Protein AF-A0A2D4P374-F1 (afdb_monomer_lite)

InterPro domains:
  IPR000571 Zinc finger, CCCH-type [PF00642] (54-77)
  IPR000571 Zinc finger, CCCH-type [PS50103] (50-78)
  IPR000571 Zinc finger, CCCH-type [SM00356] (52-77)
  IPR036236 Zinc finger C2H2 superfamily [SSF57667] (6-34)
  IPR036855 Zinc finger, CCCH-type superfamily [SSF90229] (49-82)
  IPR039691 Zinc finger CCCH domain-containing protein A/B [PTHR14928] (3-119)

Sequence (121 aa):
ADMMGYHCWLCGKNSNSKKQWQQHIQSEKHKEKVFTSDNDSSCWNYRFPMGEFRLCERFQKTKGCPEGEKCNFAHGQDELTEWLDRREVMKQKLAKARKDMLLCPRDDDFGKYNFLLCDSI

Foldseek 3Di:
DDQPWQADPLVRDTDNDPVVLQVQLPDPVLLCSLLDPVVPVPPQPDAAQQADLAADPCCVVPVDDPCPSNDNHANDPSSSVSNLVSLVVSVVSVVVCVVSVSHDPPPQCSDSCNRSVDPPD

Structure (mmCIF, N/CA/C/O backbone):
data_AF-A0A2D4P374-F1
#
_entry.id   AF-A0A2D4P374-F1
#
loop_
_atom_site.group_PDB
_atom_site.id
_atom_site.type_symbol
_atom_site.label_atom_id
_atom_site.label_alt_id
_atom_site.label_comp_id
_atom_site.label_asym_id
_atom_site.label_entity_id
_atom_site.label_seq_id
_atom_site.pdbx_PDB_ins_code
_atom_site.Cartn_x
_atom_site.Cartn_y
_atom_site.Cartn_z
_atom_site.occupancy
_atom_site.B_iso_or_equiv
_atom_site.auth_seq_id
_atom_site.auth_comp_id
_atom_site.auth_asym_id
_atom_site.auth_atom_id
_atom_site.pdbx_PDB_model_num
ATOM 1 N N . ALA A 1 1 ? 23.652 -13.251 -30.812 1.00 40.06 1 ALA A N 1
ATOM 2 C CA . ALA A 1 1 ? 24.059 -12.096 -29.993 1.00 40.06 1 ALA A CA 1
ATOM 3 C C . ALA A 1 1 ? 22.803 -11.557 -29.331 1.00 40.06 1 ALA A C 1
ATOM 5 O O . ALA A 1 1 ? 22.036 -10.853 -29.972 1.00 40.06 1 ALA A O 1
ATOM 6 N N . ASP A 1 2 ? 22.526 -12.012 -28.115 1.00 44.12 2 ASP A N 1
ATOM 7 C CA . ASP A 1 2 ? 21.328 -11.632 -27.373 1.00 44.12 2 ASP A CA 1
ATOM 8 C C . ASP A 1 2 ? 21.529 -10.213 -26.817 1.00 44.12 2 ASP A C 1
ATOM 10 O O . ASP A 1 2 ? 22.181 -10.008 -25.796 1.00 44.12 2 ASP A O 1
ATOM 14 N N . MET A 1 3 ? 21.080 -9.201 -27.565 1.00 52.78 3 MET A N 1
ATOM 15 C CA . MET A 1 3 ? 20.938 -7.845 -27.035 1.00 52.78 3 MET A CA 1
ATOM 16 C C . MET A 1 3 ? 19.572 -7.748 -26.354 1.00 52.78 3 MET A C 1
ATOM 18 O O . MET A 1 3 ? 18.657 -7.117 -26.880 1.00 52.78 3 MET A O 1
ATOM 22 N N . MET A 1 4 ? 19.413 -8.373 -25.186 1.00 60.59 4 MET A N 1
ATOM 23 C CA . MET A 1 4 ? 18.324 -8.014 -24.278 1.00 60.59 4 MET A CA 1
ATOM 24 C C . MET A 1 4 ? 18.530 -6.557 -23.838 1.00 60.59 4 MET A C 1
ATOM 26 O O . MET A 1 4 ? 19.289 -6.252 -22.919 1.00 60.59 4 MET A O 1
ATOM 30 N N . GLY A 1 5 ? 17.900 -5.630 -24.561 1.00 67.62 5 GLY A N 1
ATOM 31 C CA . GLY A 1 5 ? 17.814 -4.230 -24.168 1.00 67.62 5 GLY A CA 1
ATOM 32 C C . GLY A 1 5 ? 17.100 -4.100 -22.824 1.00 67.62 5 GLY A C 1
ATOM 33 O O . GLY A 1 5 ? 16.195 -4.868 -22.504 1.00 67.62 5 GLY A O 1
ATOM 34 N N . TYR A 1 6 ? 17.495 -3.116 -22.023 1.00 82.88 6 TYR A N 1
ATOM 35 C CA . TYR A 1 6 ? 16.849 -2.868 -20.742 1.00 82.88 6 TYR A CA 1
ATOM 36 C C . TYR A 1 6 ? 15.505 -2.170 -20.979 1.00 82.88 6 TYR A C 1
ATOM 38 O O . TYR A 1 6 ? 15.474 -1.074 -21.537 1.00 82.88 6 TYR A O 1
ATOM 46 N N . HIS A 1 7 ? 14.391 -2.780 -20.581 1.00 85.12 7 HIS A N 1
ATOM 47 C CA . HIS A 1 7 ? 13.056 -2.215 -20.778 1.00 85.12 7 HIS A CA 1
ATOM 48 C C . HIS A 1 7 ? 12.249 -2.232 -19.479 1.00 85.12 7 HIS A C 1
ATOM 50 O O . HIS A 1 7 ? 12.118 -3.263 -18.829 1.00 85.12 7 HIS A O 1
ATOM 56 N N . CYS A 1 8 ? 11.679 -1.082 -19.122 1.00 86.69 8 CYS A N 1
ATOM 57 C CA . CYS A 1 8 ? 10.774 -0.925 -17.994 1.00 86.69 8 CYS A CA 1
ATOM 58 C C . CYS A 1 8 ? 9.353 -0.754 -18.517 1.00 86.69 8 CYS A C 1
ATOM 60 O O . CYS A 1 8 ? 8.988 0.329 -18.976 1.00 86.69 8 CYS A O 1
ATOM 62 N N . TRP A 1 9 ? 8.543 -1.803 -18.397 1.00 82.50 9 TRP A N 1
ATOM 63 C CA . TRP A 1 9 ? 7.138 -1.782 -18.805 1.00 82.50 9 TRP A CA 1
ATOM 64 C C . TRP A 1 9 ? 6.278 -0.872 -17.911 1.00 82.50 9 TRP A C 1
ATOM 66 O O . TRP A 1 9 ? 5.340 -0.257 -18.401 1.00 82.50 9 TRP A O 1
ATOM 76 N N . LEU A 1 10 ? 6.640 -0.693 -16.632 1.00 81.50 10 LEU A N 1
ATOM 77 C CA . LEU A 1 10 ? 5.962 0.236 -15.709 1.00 81.50 10 LEU A CA 1
ATOM 78 C C . LEU A 1 10 ? 6.095 1.704 -16.140 1.00 81.50 10 LEU A C 1
ATOM 80 O O . LEU A 1 10 ? 5.186 2.514 -15.961 1.00 81.50 10 LEU A O 1
ATOM 84 N N . CYS A 1 11 ? 7.257 2.066 -16.684 1.00 83.31 11 CYS A N 1
ATOM 85 C CA . CYS A 1 11 ? 7.552 3.431 -17.107 1.00 83.31 11 CYS A CA 1
ATOM 86 C C . CYS A 1 11 ? 7.488 3.624 -18.626 1.00 83.31 11 CYS A C 1
ATOM 88 O O . CYS A 1 11 ? 7.650 4.757 -19.077 1.00 83.31 11 CYS A O 1
ATOM 90 N N . GLY A 1 12 ? 7.309 2.548 -19.397 1.00 84.12 12 GLY A N 1
ATOM 91 C CA . GLY A 1 12 ? 7.427 2.548 -20.856 1.00 84.12 12 GLY A CA 1
ATOM 92 C C . GLY A 1 12 ? 8.809 2.983 -21.358 1.00 84.12 12 GLY A C 1
ATOM 93 O O . GLY A 1 12 ? 8.911 3.529 -22.451 1.00 84.12 12 GLY A O 1
ATOM 94 N N . LYS A 1 13 ? 9.873 2.817 -20.555 1.00 84.00 13 LYS A N 1
ATOM 95 C CA . LYS A 1 13 ? 11.222 3.317 -20.878 1.00 84.00 13 LYS A CA 1
ATOM 96 C C . LYS A 1 13 ? 12.137 2.206 -21.369 1.00 84.00 13 LYS A C 1
ATOM 98 O O . LYS A 1 13 ? 12.234 1.155 -20.743 1.00 84.00 13 LYS A O 1
ATOM 103 N N . ASN A 1 14 ? 12.882 2.483 -22.433 1.00 85.06 14 ASN A N 1
ATOM 104 C CA . ASN A 1 14 ? 13.951 1.625 -22.936 1.00 85.06 14 ASN A CA 1
ATOM 105 C C . ASN A 1 14 ? 15.303 2.275 -22.627 1.00 85.06 14 ASN A C 1
ATOM 107 O O . ASN A 1 14 ? 15.498 3.467 -22.847 1.00 85.06 14 ASN A O 1
ATOM 111 N N . SER A 1 15 ? 16.242 1.496 -22.107 1.00 85.69 15 SER A N 1
ATOM 112 C CA . SER A 1 15 ? 17.620 1.898 -21.856 1.00 85.69 15 SER A CA 1
ATOM 113 C C . SER A 1 15 ? 18.552 1.036 -22.702 1.00 85.69 15 SER A C 1
ATOM 115 O O . SER A 1 15 ? 18.491 -0.191 -22.690 1.00 85.69 15 SER A O 1
ATOM 117 N N . ASN A 1 16 ? 19.442 1.691 -23.439 1.00 83.69 16 ASN A N 1
ATOM 118 C CA . ASN A 1 16 ? 20.428 1.034 -24.303 1.00 83.69 16 ASN A CA 1
ATOM 119 C C . ASN A 1 16 ? 21.754 0.730 -23.578 1.00 83.69 16 ASN A C 1
ATOM 121 O O . ASN A 1 16 ? 22.674 0.173 -24.166 1.00 83.69 16 ASN A O 1
ATOM 125 N N . SER A 1 17 ? 21.864 1.093 -22.297 1.00 85.94 17 SER A N 1
ATOM 126 C CA . SER A 1 17 ? 23.062 0.892 -21.485 1.00 85.94 17 SER A CA 1
ATOM 127 C C . SER A 1 17 ? 22.701 0.468 -20.070 1.00 85.94 17 SER A C 1
ATOM 129 O O . SER A 1 17 ? 21.777 1.016 -19.464 1.00 85.94 17 SER A O 1
ATOM 131 N N . LYS A 1 18 ? 23.510 -0.433 -19.501 1.00 85.31 18 LYS A N 1
ATOM 132 C CA . LYS A 1 18 ? 23.397 -0.866 -18.102 1.00 85.31 18 LYS A CA 1
ATOM 133 C C . LYS A 1 18 ? 23.445 0.316 -17.139 1.00 85.31 18 LYS A C 1
ATOM 135 O O . LYS A 1 18 ? 22.691 0.340 -16.176 1.00 85.31 18 LYS A O 1
ATOM 140 N N . LYS A 1 19 ? 24.290 1.320 -17.407 1.00 86.56 19 LYS A N 1
ATOM 141 C CA . LYS A 1 19 ? 24.391 2.519 -16.556 1.00 86.56 19 LYS A CA 1
ATOM 142 C C . LYS A 1 19 ? 23.089 3.323 -16.551 1.00 86.56 19 LYS A C 1
ATOM 144 O O . LYS A 1 19 ? 22.623 3.701 -15.483 1.00 86.56 19 LYS A O 1
ATOM 149 N N . GLN A 1 20 ? 22.484 3.529 -17.722 1.00 86.75 20 GLN A N 1
ATOM 150 C CA . GLN A 1 20 ? 21.204 4.237 -17.838 1.00 86.75 20 GLN A CA 1
ATOM 151 C C . GLN A 1 20 ? 20.064 3.456 -17.178 1.00 86.75 20 GLN A C 1
ATOM 153 O O . GLN A 1 20 ? 19.257 4.041 -16.463 1.00 86.75 20 GLN A O 1
ATOM 158 N N . TRP A 1 21 ? 20.049 2.130 -17.342 1.00 87.25 21 TRP A N 1
ATOM 159 C CA . TRP A 1 21 ? 19.076 1.270 -16.675 1.00 87.25 21 TRP A CA 1
ATOM 160 C C . TRP A 1 21 ? 19.170 1.357 -15.155 1.00 87.25 21 TRP A C 1
ATOM 162 O O . TRP A 1 21 ? 18.166 1.567 -14.484 1.00 87.25 21 TRP A O 1
ATOM 172 N N . GLN A 1 22 ? 20.384 1.254 -14.613 1.00 85.44 22 GLN A N 1
ATOM 173 C CA . GLN A 1 22 ? 20.619 1.356 -13.177 1.00 85.44 22 GLN A CA 1
ATOM 174 C C . GLN A 1 22 ? 20.173 2.718 -12.637 1.00 85.44 22 GLN A C 1
ATOM 176 O O . GLN A 1 22 ? 19.514 2.765 -11.605 1.00 85.44 22 GLN A O 1
ATOM 181 N N . GLN A 1 23 ? 20.475 3.817 -13.333 1.00 86.25 23 GLN A N 1
ATOM 182 C CA . GLN A 1 23 ? 19.997 5.147 -12.935 1.00 86.25 23 GLN A CA 1
ATOM 183 C C . GLN A 1 23 ? 18.469 5.259 -13.002 1.00 86.25 23 GLN A C 1
ATOM 185 O O . GLN A 1 23 ? 17.863 5.913 -12.158 1.00 86.25 23 GLN A O 1
ATOM 190 N N . HIS A 1 24 ? 17.837 4.607 -13.980 1.00 87.50 24 HIS A N 1
ATOM 191 C CA . HIS A 1 24 ? 16.386 4.592 -14.101 1.00 87.50 24 HIS A CA 1
ATOM 192 C C . HIS A 1 24 ? 15.708 3.861 -12.933 1.00 87.50 24 HIS A C 1
ATOM 194 O O . HIS A 1 24 ? 14.820 4.446 -12.314 1.00 87.50 24 HIS A O 1
ATOM 200 N N . ILE A 1 25 ? 16.126 2.629 -12.622 1.00 85.44 25 ILE A N 1
ATOM 201 C CA . ILE A 1 25 ? 15.492 1.807 -11.574 1.00 85.44 25 ILE A CA 1
ATOM 202 C C . ILE A 1 25 ? 15.786 2.300 -10.149 1.00 85.44 25 ILE A C 1
ATOM 204 O O . ILE A 1 25 ? 15.052 1.963 -9.230 1.00 85.44 25 ILE A O 1
ATOM 208 N N . GLN A 1 26 ? 16.837 3.106 -9.966 1.00 83.38 26 GLN A N 1
ATOM 209 C CA . GLN A 1 26 ? 17.171 3.756 -8.689 1.00 83.38 26 GLN A CA 1
ATOM 210 C C . GLN A 1 26 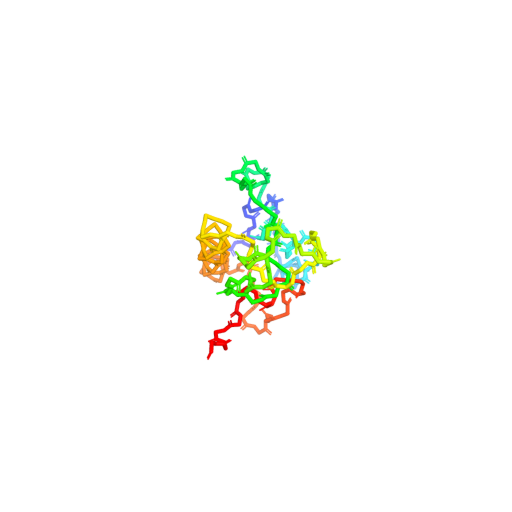? 16.497 5.126 -8.516 1.00 83.38 26 GLN A C 1
ATOM 212 O O . GLN A 1 26 ? 16.646 5.757 -7.477 1.00 83.38 26 GLN A O 1
ATOM 217 N N . SER A 1 27 ? 15.779 5.629 -9.524 1.00 84.44 27 SER A N 1
ATOM 218 C CA . SER A 1 27 ? 15.112 6.927 -9.425 1.00 84.44 27 SER A CA 1
ATOM 219 C C . SER A 1 27 ? 13.862 6.839 -8.549 1.00 84.44 27 SER A C 1
ATOM 221 O O . SER A 1 27 ? 13.025 5.962 -8.764 1.00 84.44 27 SER A O 1
ATOM 223 N N . GLU A 1 28 ? 13.669 7.822 -7.666 1.00 78.44 28 GLU A N 1
ATOM 224 C CA . GLU A 1 28 ? 12.458 7.973 -6.840 1.00 78.44 28 GLU A CA 1
ATOM 225 C C . GLU A 1 28 ? 11.166 7.854 -7.661 1.00 78.44 28 GLU A C 1
ATOM 227 O O . GLU A 1 28 ? 10.257 7.116 -7.296 1.00 78.44 28 GLU A O 1
ATOM 232 N N . LYS A 1 29 ? 11.129 8.459 -8.857 1.00 81.94 29 LYS A N 1
ATOM 233 C CA . LYS A 1 29 ? 9.967 8.397 -9.763 1.00 81.94 29 LYS A CA 1
ATOM 234 C C . LYS A 1 29 ? 9.615 6.976 -10.207 1.00 81.94 29 LYS A C 1
ATOM 236 O O . LYS A 1 29 ? 8.455 6.690 -10.495 1.00 81.94 29 LYS A O 1
ATOM 241 N N . HIS A 1 30 ? 10.613 6.103 -10.351 1.00 84.50 30 HIS A N 1
ATOM 242 C CA . HIS A 1 30 ? 10.387 4.696 -10.680 1.00 84.50 30 HIS A CA 1
ATOM 243 C C . HIS A 1 30 ? 9.932 3.927 -9.443 1.00 84.50 30 HIS A C 1
ATOM 245 O O . HIS A 1 30 ? 8.936 3.213 -9.526 1.00 84.50 30 HIS A O 1
ATOM 251 N N . LYS A 1 31 ? 10.592 4.133 -8.294 1.00 79.00 31 LYS A N 1
ATOM 252 C CA . LYS A 1 31 ? 10.196 3.526 -7.015 1.00 79.00 31 LYS A CA 1
ATOM 253 C C . LYS A 1 31 ? 8.734 3.837 -6.691 1.00 79.00 31 LYS A C 1
ATOM 255 O O . LYS A 1 31 ? 7.958 2.922 -6.444 1.00 79.00 31 LYS A O 1
ATOM 260 N N . GLU A 1 32 ? 8.312 5.095 -6.814 1.00 78.69 32 GLU A N 1
ATOM 261 C CA . GLU A 1 32 ? 6.915 5.492 -6.617 1.00 78.69 32 GLU A CA 1
ATOM 262 C C . GLU A 1 32 ? 5.954 4.735 -7.538 1.00 78.69 32 GLU A C 1
ATOM 264 O O . GLU A 1 32 ? 4.925 4.264 -7.063 1.00 78.69 32 GLU A O 1
ATOM 269 N N . LYS A 1 33 ? 6.294 4.549 -8.820 1.00 81.38 33 LYS A N 1
ATOM 270 C CA . LYS A 1 33 ? 5.468 3.805 -9.789 1.00 81.38 33 LYS A CA 1
ATOM 271 C C . LYS A 1 33 ? 5.420 2.297 -9.545 1.00 81.38 33 LYS A C 1
ATOM 273 O O . LYS A 1 33 ? 4.425 1.670 -9.897 1.00 81.38 33 LYS A O 1
ATOM 278 N N . VAL A 1 34 ? 6.464 1.705 -8.960 1.00 79.38 34 VAL A N 1
ATOM 279 C CA . VAL A 1 34 ? 6.466 0.280 -8.577 1.00 79.38 34 VAL A CA 1
ATOM 280 C C . VAL A 1 34 ? 5.393 0.008 -7.520 1.00 79.38 34 VAL A C 1
ATOM 282 O O . VAL A 1 34 ? 4.714 -1.016 -7.586 1.00 79.38 34 VAL A O 1
ATOM 285 N N . PHE A 1 35 ? 5.203 0.939 -6.582 1.00 72.88 35 PHE A N 1
ATOM 286 C CA . PHE A 1 35 ? 4.232 0.799 -5.492 1.00 72.88 35 PHE A CA 1
ATOM 287 C C . PHE A 1 35 ? 2.880 1.459 -5.797 1.00 72.88 35 PHE A C 1
ATOM 289 O O . PHE A 1 35 ? 1.848 1.007 -5.305 1.00 72.88 35 PHE A O 1
ATOM 296 N N . THR A 1 36 ? 2.862 2.468 -6.667 1.00 71.94 36 THR A N 1
ATOM 297 C CA . THR A 1 36 ? 1.679 3.262 -7.024 1.00 71.94 36 THR A CA 1
ATOM 298 C C . THR A 1 36 ? 1.329 3.008 -8.488 1.00 71.94 36 THR A C 1
ATOM 300 O O . THR A 1 36 ? 1.754 3.726 -9.391 1.00 71.94 36 THR A O 1
ATOM 303 N N . SER A 1 37 ? 0.574 1.941 -8.741 1.00 64.31 37 SER A N 1
ATOM 304 C CA . SER A 1 37 ? -0.076 1.741 -10.037 1.00 64.31 37 SER A CA 1
ATOM 305 C C . SER A 1 37 ? -1.350 2.581 -10.080 1.00 64.31 37 SER A C 1
ATOM 307 O O . SER A 1 37 ? -2.114 2.558 -9.122 1.00 64.31 37 SER A O 1
ATOM 309 N N . ASP A 1 38 ? -1.593 3.281 -11.188 1.00 56.53 38 ASP A N 1
ATOM 310 C CA . ASP A 1 38 ? -2.749 4.169 -11.422 1.00 56.53 38 ASP A CA 1
ATOM 311 C C . ASP A 1 38 ? -4.109 3.541 -11.030 1.00 56.53 38 ASP A C 1
ATOM 313 O O . ASP A 1 38 ? -4.989 4.213 -10.505 1.00 56.53 38 ASP A O 1
ATOM 317 N N . ASN A 1 39 ? -4.228 2.215 -11.150 1.00 55.44 39 ASN A N 1
ATOM 318 C CA . ASN A 1 39 ? -5.429 1.444 -10.816 1.00 55.44 39 ASN A CA 1
ATOM 319 C C . ASN A 1 39 ? -5.577 1.047 -9.324 1.00 55.44 39 ASN A C 1
ATOM 321 O O . ASN A 1 39 ? -6.593 0.478 -8.945 1.00 55.44 39 ASN A O 1
ATOM 325 N N . ASP A 1 40 ? -4.568 1.280 -8.477 1.00 58.91 40 ASP A N 1
ATOM 326 C CA . ASP A 1 40 ? -4.552 0.869 -7.054 1.00 58.91 40 ASP A CA 1
ATOM 327 C C . ASP A 1 40 ? -5.243 1.890 -6.142 1.00 58.91 40 ASP A C 1
ATOM 329 O O . ASP A 1 40 ? -5.788 1.560 -5.096 1.00 58.91 40 ASP A O 1
ATOM 333 N N . SER A 1 41 ? -5.257 3.157 -6.555 1.00 56.97 41 SER A N 1
ATOM 334 C CA . SER A 1 41 ? -5.777 4.259 -5.741 1.00 56.97 41 SER A CA 1
ATOM 335 C C . SER A 1 41 ? -7.291 4.188 -5.509 1.00 56.97 41 SER A C 1
ATOM 337 O O . SER A 1 41 ? -7.791 4.879 -4.629 1.00 56.97 41 SER A O 1
ATOM 339 N N . SER A 1 42 ? -8.018 3.370 -6.280 1.00 59.62 42 SER A N 1
ATOM 340 C CA . SER A 1 42 ? -9.484 3.288 -6.243 1.00 59.62 42 SER A CA 1
ATOM 341 C C . SER A 1 42 ? -10.034 1.975 -5.664 1.00 59.62 42 SER A C 1
ATOM 343 O O . SER A 1 42 ? -11.251 1.803 -5.665 1.00 59.62 42 SER A O 1
ATOM 345 N N . CYS A 1 43 ? -9.187 1.043 -5.201 1.00 72.38 43 CYS A N 1
ATOM 346 C CA . CYS A 1 43 ? -9.633 -0.270 -4.703 1.00 72.38 43 CYS A CA 1
ATOM 347 C C . CYS A 1 43 ? -9.642 -0.415 -3.174 1.00 72.38 43 CYS A C 1
ATOM 349 O O . CYS A 1 43 ? -10.199 -1.386 -2.671 1.00 72.38 43 CYS A O 1
ATOM 351 N N . TRP A 1 44 ? -9.054 0.537 -2.446 1.00 83.31 44 TRP A N 1
ATOM 352 C CA . TRP A 1 44 ? -8.990 0.523 -0.984 1.00 83.31 44 TRP A CA 1
ATOM 353 C C . TRP A 1 44 ? -10.057 1.452 -0.399 1.00 83.31 44 TRP A C 1
ATOM 355 O O . TRP A 1 44 ? -10.125 2.626 -0.765 1.00 83.31 44 TRP A O 1
ATOM 365 N N . ASN A 1 45 ? -10.897 0.927 0.488 1.00 84.06 45 ASN A N 1
ATOM 366 C CA . ASN A 1 45 ? -12.007 1.644 1.118 1.00 84.06 45 ASN A CA 1
ATOM 367 C C . ASN A 1 45 ? -11.604 2.303 2.444 1.00 84.06 45 ASN A C 1
ATOM 369 O O . ASN A 1 45 ? -12.315 3.178 2.941 1.00 84.06 45 ASN A O 1
ATOM 373 N N . TYR A 1 46 ? -10.472 1.899 3.016 1.00 87.44 46 TYR A N 1
ATOM 374 C CA . TYR A 1 46 ? -9.954 2.375 4.287 1.00 87.44 46 TYR A CA 1
ATOM 375 C C . TYR A 1 46 ? -8.642 3.146 4.118 1.00 87.44 46 TYR A C 1
ATOM 377 O O . TYR A 1 46 ? -7.991 3.183 3.068 1.00 87.44 46 TYR A O 1
ATOM 385 N N . ARG A 1 47 ? -8.256 3.826 5.199 1.00 85.25 47 ARG A N 1
ATOM 386 C CA . ARG A 1 47 ? -7.064 4.672 5.223 1.00 85.25 47 ARG A CA 1
ATOM 387 C C . ARG A 1 47 ? -5.784 3.861 5.032 1.00 85.25 47 ARG A C 1
ATOM 389 O O . ARG A 1 47 ? -5.745 2.660 5.277 1.00 85.25 47 ARG A O 1
ATOM 396 N N . PHE A 1 48 ? -4.706 4.540 4.653 1.00 81.81 48 PHE A N 1
ATOM 397 C CA . PHE A 1 48 ? -3.390 3.914 4.564 1.00 81.81 48 PHE A CA 1
ATOM 398 C C . PHE A 1 48 ? -2.901 3.480 5.961 1.00 81.81 48 PHE A C 1
ATOM 400 O O . PHE A 1 48 ? -2.994 4.285 6.894 1.00 81.81 48 PHE A O 1
ATOM 407 N N . PRO A 1 49 ? -2.370 2.253 6.127 1.00 83.69 49 PRO A N 1
ATOM 408 C CA . PRO A 1 49 ? -1.712 1.855 7.368 1.00 83.69 49 PRO A CA 1
ATOM 409 C C . PRO A 1 49 ? -0.564 2.821 7.670 1.00 83.69 49 PRO A C 1
ATOM 411 O O . PRO A 1 49 ? 0.279 3.063 6.818 1.00 83.69 49 PRO A O 1
ATOM 414 N N . MET A 1 50 ? -0.535 3.401 8.868 1.00 80.69 50 MET A N 1
ATOM 415 C CA . MET A 1 50 ? 0.527 4.334 9.290 1.00 80.69 50 MET A CA 1
ATOM 416 C C . MET A 1 50 ? 1.534 3.688 10.248 1.00 80.69 50 MET A C 1
ATOM 418 O O . MET A 1 50 ? 2.533 4.306 10.603 1.00 80.69 50 MET A O 1
ATOM 422 N N . GLY A 1 51 ? 1.280 2.445 10.657 1.00 79.94 51 GLY A N 1
ATOM 423 C CA . GLY A 1 51 ? 2.095 1.749 11.638 1.00 79.94 51 GLY A CA 1
ATOM 424 C C . GLY A 1 51 ? 1.807 0.257 11.661 1.00 79.94 51 GLY A C 1
ATOM 425 O O . GLY A 1 51 ? 2.098 -0.456 10.704 1.00 79.94 51 GLY A O 1
ATOM 426 N N . GLU A 1 52 ? 1.263 -0.219 12.774 1.00 82.00 52 GLU A N 1
ATOM 427 C CA . GLU A 1 52 ? 1.123 -1.641 13.053 1.00 82.00 52 GLU A CA 1
ATOM 428 C C . GLU A 1 52 ? -0.185 -2.231 12.522 1.00 82.00 52 GLU A C 1
ATOM 430 O O . GLU A 1 52 ? -1.267 -1.658 12.650 1.00 82.00 52 GLU A O 1
ATOM 435 N N . PHE A 1 53 ? -0.099 -3.465 12.026 1.00 85.75 53 PHE A N 1
ATOM 436 C CA . PHE A 1 53 ? -1.248 -4.276 11.625 1.00 85.75 53 PHE A CA 1
ATOM 437 C C . PHE A 1 53 ? -1.938 -4.896 12.848 1.00 85.75 53 PHE A C 1
ATOM 439 O O . PHE A 1 53 ? -2.043 -6.114 12.982 1.00 85.75 53 PHE A O 1
ATOM 446 N N . ARG A 1 54 ? -2.384 -4.045 13.775 1.00 88.81 54 ARG A N 1
ATOM 447 C CA . ARG A 1 54 ? -3.131 -4.426 14.980 1.00 88.81 54 ARG A CA 1
ATOM 448 C C . ARG A 1 54 ? -4.316 -3.492 15.183 1.00 88.81 54 ARG A C 1
ATOM 450 O O . ARG A 1 54 ? -4.302 -2.349 14.732 1.00 88.81 54 ARG A O 1
ATOM 457 N N . LEU A 1 55 ? -5.346 -3.978 15.872 1.00 90.31 55 LEU A N 1
ATOM 458 C CA . LEU A 1 55 ? -6.538 -3.185 16.160 1.00 90.31 55 LEU A CA 1
ATOM 459 C C . LEU A 1 55 ? -6.273 -2.140 17.249 1.00 90.31 55 LEU A C 1
ATOM 461 O O . LEU A 1 55 ? -5.654 -2.423 18.274 1.00 90.31 55 LEU A O 1
ATOM 465 N N . CYS A 1 56 ? -6.832 -0.948 17.071 1.00 91.62 56 CYS A N 1
ATOM 466 C CA . CYS A 1 56 ? -6.806 0.120 18.055 1.00 91.62 56 CYS A CA 1
ATOM 467 C C . CYS A 1 56 ? -7.734 -0.232 19.223 1.00 91.62 56 CYS A C 1
ATOM 469 O O . CYS A 1 56 ? -8.953 -0.077 19.134 1.00 91.62 56 CYS A O 1
ATOM 471 N N . GLU A 1 57 ? -7.173 -0.676 20.348 1.00 90.19 57 GLU A N 1
ATOM 472 C CA . GLU A 1 57 ? -7.959 -0.997 21.548 1.00 90.19 57 GLU A CA 1
ATOM 473 C C . GLU A 1 57 ? -8.796 0.185 22.046 1.00 90.19 57 GLU A C 1
ATOM 475 O O . GLU A 1 57 ? -9.916 0.001 22.519 1.00 90.19 57 GLU A O 1
ATOM 480 N N . ARG A 1 58 ? -8.259 1.408 21.940 1.00 89.44 58 ARG A N 1
ATOM 481 C CA . ARG A 1 58 ? -8.975 2.625 22.340 1.00 89.44 58 ARG A CA 1
ATOM 482 C C . ARG A 1 58 ? -10.224 2.797 21.493 1.00 89.44 58 ARG A C 1
ATOM 484 O O . ARG A 1 58 ? -11.310 2.868 22.051 1.00 89.44 58 ARG A O 1
ATOM 491 N N . PHE A 1 59 ? -10.085 2.760 20.169 1.00 90.12 59 PHE A N 1
ATOM 492 C CA . PHE A 1 59 ? -11.226 2.867 19.265 1.00 90.12 59 PHE A CA 1
ATOM 493 C C . PHE A 1 59 ? -12.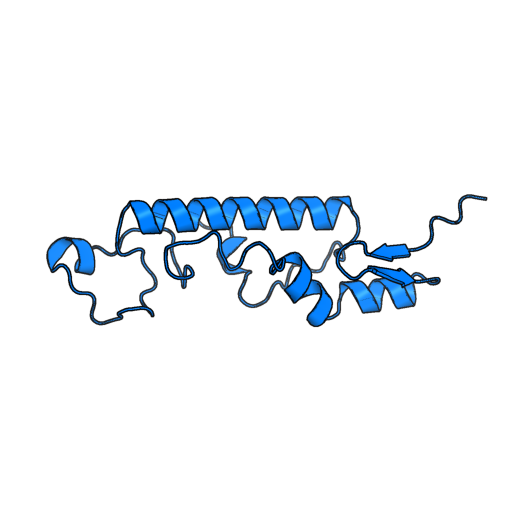239 1.735 19.479 1.00 90.12 59 PHE A C 1
ATOM 495 O O . PHE A 1 59 ? -13.442 1.978 19.452 1.00 90.12 59 PHE A O 1
ATOM 502 N N . GLN A 1 60 ? -11.786 0.513 19.767 1.00 88.75 60 GLN A N 1
ATOM 503 C CA . GLN A 1 60 ? -12.695 -0.586 20.100 1.00 88.75 60 GLN A CA 1
ATOM 504 C C . GLN A 1 60 ? -13.515 -0.313 21.370 1.00 88.75 60 GLN A C 1
ATOM 506 O O . GLN A 1 60 ? -14.708 -0.613 21.392 1.00 88.75 60 GLN A O 1
ATOM 511 N N . LYS A 1 61 ? -12.899 0.280 22.401 1.00 88.12 61 LYS A N 1
ATOM 512 C CA . LYS A 1 61 ? -13.538 0.557 23.699 1.00 88.12 61 LYS A CA 1
ATOM 513 C C . LYS A 1 61 ? -14.428 1.802 23.680 1.00 88.12 61 LYS A C 1
ATOM 515 O O . LYS A 1 61 ? -15.508 1.779 24.256 1.00 88.12 61 LYS A O 1
ATOM 520 N N . THR A 1 62 ? -13.988 2.886 23.046 1.00 88.06 62 THR A N 1
ATOM 521 C CA . THR A 1 62 ? -14.654 4.202 23.114 1.00 88.06 62 THR A CA 1
ATOM 522 C C . THR A 1 62 ? -15.365 4.597 21.823 1.00 88.06 62 THR A C 1
ATOM 524 O O . THR A 1 62 ? -16.014 5.639 21.795 1.00 88.06 62 THR A O 1
ATOM 527 N N . LYS A 1 63 ? -15.212 3.820 20.738 1.00 86.25 63 LYS A N 1
ATOM 528 C CA . LYS A 1 63 ? -15.628 4.185 19.367 1.00 86.25 63 LYS A CA 1
ATOM 529 C C . LYS A 1 63 ? -15.076 5.537 18.891 1.00 86.25 63 LYS A C 1
ATOM 531 O O . LYS A 1 63 ? -15.575 6.108 17.928 1.00 86.25 63 LYS A O 1
ATOM 536 N N . GLY A 1 64 ? -14.016 6.028 19.535 1.00 85.94 64 GLY A N 1
ATOM 537 C CA . GLY A 1 64 ? -13.375 7.300 19.222 1.00 85.94 64 GLY A CA 1
ATOM 538 C C . GLY A 1 64 ? -11.882 7.249 19.524 1.00 85.94 64 GLY A C 1
ATOM 539 O O . GLY A 1 64 ? -11.478 6.956 20.649 1.00 85.94 64 GLY A O 1
ATOM 540 N N . CYS A 1 65 ? -11.054 7.536 18.521 1.00 88.00 65 CYS A N 1
ATOM 541 C CA . CYS A 1 65 ? -9.603 7.576 18.675 1.00 88.00 65 CYS A CA 1
ATOM 542 C C . CYS A 1 65 ? -9.120 9.032 18.651 1.00 88.00 65 CYS A C 1
ATOM 544 O O . CYS A 1 65 ? -9.405 9.728 17.675 1.00 88.00 65 CYS A O 1
ATOM 546 N N . PRO A 1 66 ? -8.363 9.498 19.661 1.00 87.44 66 PRO A N 1
ATOM 547 C CA . PRO A 1 66 ? -7.835 10.865 19.680 1.00 87.44 66 PRO A CA 1
ATOM 548 C C . PRO A 1 66 ? -6.830 11.130 18.550 1.00 87.44 66 PRO A C 1
ATOM 550 O O . PRO A 1 66 ? -6.622 12.274 18.165 1.00 87.44 66 PRO A O 1
ATOM 553 N N . GLU A 1 67 ? -6.220 10.077 18.003 1.00 85.81 67 GLU A N 1
ATOM 554 C CA . GLU A 1 67 ? -5.274 10.162 16.887 1.00 85.81 67 GLU A CA 1
ATOM 555 C C . GLU A 1 67 ? -5.974 10.241 15.516 1.00 85.81 67 GLU A C 1
ATOM 557 O O . GLU A 1 67 ? -5.333 10.569 14.517 1.00 85.81 67 GLU A O 1
ATOM 562 N N . GLY A 1 68 ? -7.283 9.959 15.453 1.00 85.25 68 GLY A N 1
ATOM 563 C CA . GLY A 1 68 ? -8.071 10.014 14.221 1.00 85.25 68 GLY A CA 1
ATOM 564 C C . GLY A 1 68 ? -7.440 9.208 13.081 1.00 85.25 68 GLY A C 1
ATOM 565 O O . GLY A 1 68 ? -7.057 8.054 13.256 1.00 85.25 68 GLY A O 1
ATOM 566 N N . GLU A 1 69 ? -7.301 9.831 11.913 1.00 83.12 69 GLU A N 1
ATOM 567 C CA . GLU A 1 69 ? -6.713 9.216 10.713 1.00 83.12 69 GLU A CA 1
ATOM 568 C C . GLU A 1 69 ? -5.197 8.989 10.810 1.00 83.12 69 GLU A C 1
ATOM 570 O O . GLU A 1 69 ? -4.631 8.241 10.017 1.00 83.12 69 GLU A O 1
ATOM 575 N N . LYS A 1 70 ? -4.531 9.613 11.789 1.00 84.00 70 LYS A N 1
ATOM 576 C CA . LYS A 1 70 ? -3.089 9.459 12.027 1.00 84.00 70 LYS A CA 1
ATOM 577 C C . LYS A 1 70 ? -2.769 8.330 13.005 1.00 84.00 70 LYS A C 1
ATOM 579 O O . LYS A 1 70 ? -1.608 8.167 13.364 1.00 84.00 70 LYS A O 1
ATOM 584 N N . CYS A 1 71 ? -3.771 7.577 13.465 1.00 88.69 71 CYS A N 1
ATOM 585 C CA . CYS A 1 71 ? -3.538 6.484 14.399 1.00 88.69 71 CYS A CA 1
ATOM 586 C C . CYS A 1 71 ? -2.673 5.391 13.746 1.00 88.69 71 CYS A C 1
ATOM 588 O O . CYS A 1 71 ? -2.842 5.036 12.575 1.00 88.69 71 CYS A O 1
ATOM 590 N N . ASN A 1 72 ? -1.754 4.824 14.521 1.00 88.19 72 ASN A N 1
ATOM 591 C CA . ASN A 1 72 ? -0.875 3.751 14.050 1.00 88.19 72 ASN A CA 1
ATOM 592 C C . ASN A 1 72 ? -1.567 2.380 13.993 1.00 88.19 72 ASN A C 1
ATOM 594 O O . ASN A 1 72 ? -0.972 1.433 13.495 1.00 88.19 72 ASN A O 1
ATOM 598 N N . PHE A 1 73 ? -2.802 2.276 14.490 1.00 89.75 73 PHE A N 1
ATOM 599 C CA . PHE A 1 73 ? -3.555 1.030 14.633 1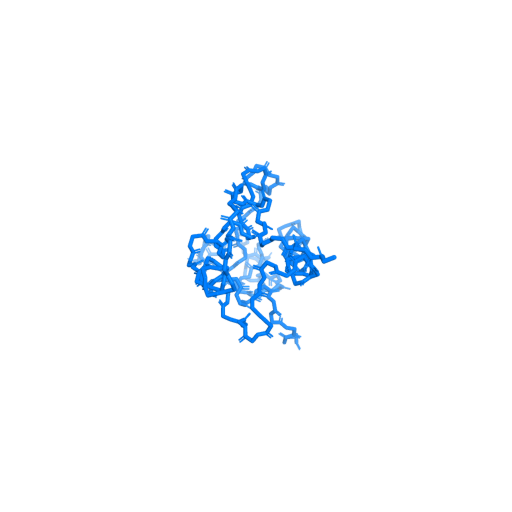.00 89.75 73 PHE A CA 1
ATOM 600 C C . PHE A 1 73 ? -4.877 1.082 13.864 1.00 89.75 73 PHE A C 1
ATOM 602 O O . PHE A 1 73 ? -5.496 2.146 13.754 1.00 89.75 73 PHE A O 1
ATOM 609 N N . ALA A 1 74 ? -5.346 -0.073 13.402 1.00 91.88 74 ALA A N 1
ATOM 610 C CA . ALA A 1 74 ? -6.576 -0.195 12.633 1.00 91.88 74 ALA A CA 1
ATOM 611 C C . ALA A 1 74 ? -7.818 0.068 13.500 1.00 91.88 74 ALA A C 1
ATOM 613 O O . ALA A 1 74 ? -7.957 -0.482 14.594 1.00 91.88 74 ALA A O 1
ATOM 614 N N . HIS A 1 75 ? -8.752 0.892 13.031 1.00 92.19 75 HIS A N 1
ATOM 615 C CA . HIS A 1 75 ? -9.984 1.212 13.771 1.00 92.19 75 HIS A CA 1
ATOM 616 C C . HIS A 1 75 ? -11.096 0.156 13.636 1.00 92.19 75 HIS A C 1
ATOM 618 O O . HIS A 1 75 ? -12.118 0.229 14.315 1.00 92.19 75 HIS A O 1
ATOM 624 N N . GLY A 1 76 ? -10.905 -0.873 12.819 1.00 90.12 76 GLY A N 1
ATOM 625 C CA . GLY A 1 76 ? -11.872 -1.952 12.657 1.00 90.12 76 GLY A CA 1
ATOM 626 C C . GLY A 1 76 ? -11.222 -3.215 12.124 1.00 90.12 76 GLY A C 1
ATOM 627 O O . 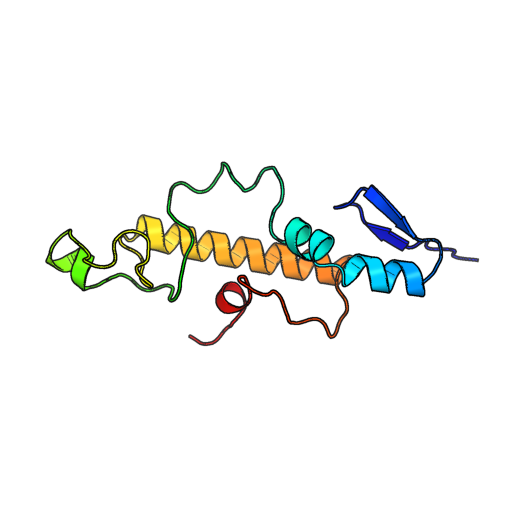GLY A 1 76 ? -10.093 -3.180 11.634 1.00 90.12 76 GLY A O 1
ATOM 628 N N . GLN A 1 77 ? -11.945 -4.330 12.222 1.00 91.12 77 GLN A N 1
ATOM 629 C CA . GLN A 1 77 ? -11.481 -5.594 11.658 1.00 91.12 77 GLN A CA 1
ATOM 630 C C . GLN A 1 77 ? -11.388 -5.510 10.133 1.00 91.12 77 GLN A C 1
ATOM 632 O O . GLN A 1 77 ? -10.409 -5.986 9.574 1.00 91.12 77 GLN A O 1
ATOM 637 N N . ASP A 1 78 ? -12.349 -4.857 9.481 1.00 91.19 78 ASP A N 1
ATOM 638 C CA . ASP A 1 78 ? -12.335 -4.628 8.034 1.00 91.19 78 ASP A CA 1
ATOM 639 C C . ASP A 1 78 ? -11.143 -3.760 7.603 1.00 91.19 78 ASP A C 1
ATOM 641 O O . ASP A 1 78 ? -10.424 -4.125 6.677 1.00 91.19 78 ASP A O 1
ATOM 645 N N . GLU A 1 79 ? -10.864 -2.674 8.339 1.00 90.88 79 GLU A N 1
ATOM 646 C CA . GLU A 1 79 ? -9.687 -1.819 8.115 1.00 90.88 79 GLU A CA 1
ATOM 647 C C . GLU A 1 79 ? -8.386 -2.617 8.267 1.00 90.88 79 GLU A C 1
ATOM 649 O O . GLU A 1 79 ? -7.500 -2.527 7.422 1.00 90.88 79 GLU A O 1
ATOM 654 N N . LEU A 1 80 ? -8.281 -3.454 9.306 1.00 91.06 80 LEU A N 1
ATOM 655 C CA . LEU A 1 80 ? -7.114 -4.309 9.512 1.00 91.06 80 LEU A CA 1
ATOM 656 C C . LEU A 1 80 ? -6.944 -5.331 8.381 1.00 91.06 80 LEU A C 1
ATOM 658 O O . LEU A 1 80 ? -5.832 -5.526 7.894 1.00 91.06 80 LEU A O 1
ATOM 662 N N . THR A 1 81 ? -8.028 -5.984 7.969 1.00 90.94 81 THR A N 1
ATOM 663 C CA . THR A 1 81 ? -8.010 -6.942 6.860 1.00 90.94 81 THR A CA 1
ATOM 664 C C . THR A 1 81 ? -7.552 -6.267 5.572 1.00 90.94 81 THR A C 1
ATOM 666 O O . THR A 1 81 ? -6.686 -6.804 4.885 1.00 90.94 81 THR A O 1
ATOM 669 N N . GLU A 1 82 ? -8.056 -5.070 5.271 1.00 89.69 82 GLU A N 1
ATOM 670 C CA . GLU A 1 82 ? -7.633 -4.323 4.089 1.00 89.69 82 GLU A CA 1
ATOM 671 C C . GLU A 1 82 ? -6.163 -3.896 4.174 1.00 89.69 82 GLU A C 1
ATOM 673 O O . GLU A 1 82 ? -5.431 -3.987 3.191 1.00 89.69 82 GLU A O 1
ATOM 678 N N . TRP A 1 83 ? -5.684 -3.487 5.352 1.00 89.44 83 TRP A N 1
ATOM 679 C CA . TRP A 1 83 ? -4.267 -3.180 5.549 1.00 89.44 83 TRP A CA 1
ATOM 680 C C . TRP A 1 83 ? -3.383 -4.396 5.267 1.00 89.44 83 TRP A C 1
ATOM 682 O O . TRP A 1 83 ? -2.356 -4.266 4.598 1.00 89.44 83 TRP A O 1
ATOM 692 N N . LEU A 1 84 ? -3.780 -5.575 5.750 1.00 87.88 84 LEU A N 1
ATOM 693 C CA . LEU A 1 84 ? -3.071 -6.825 5.487 1.00 87.88 84 LEU A CA 1
ATOM 694 C C . LEU A 1 84 ? -3.096 -7.182 3.998 1.00 87.88 84 LEU A C 1
ATOM 696 O O . LEU A 1 84 ? -2.042 -7.481 3.447 1.00 87.88 84 LEU A O 1
ATOM 700 N N . ASP A 1 85 ? -4.246 -7.091 3.329 1.00 87.88 85 ASP A N 1
ATOM 701 C CA . ASP A 1 85 ? -4.342 -7.343 1.885 1.00 87.88 85 ASP A CA 1
ATOM 702 C C . ASP A 1 85 ? -3.442 -6.385 1.094 1.00 87.88 85 ASP A C 1
ATOM 704 O O . ASP A 1 85 ? -2.608 -6.803 0.287 1.00 87.88 85 ASP A O 1
ATOM 708 N N . ARG A 1 86 ? -3.481 -5.095 1.441 1.00 85.69 86 ARG A N 1
ATOM 709 C CA . ARG A 1 86 ? -2.604 -4.073 0.870 1.00 85.69 86 ARG A CA 1
ATOM 710 C C . ARG A 1 86 ? -1.127 -4.395 1.081 1.00 85.69 86 ARG A C 1
ATOM 712 O O . ARG A 1 86 ? -0.322 -4.192 0.172 1.00 85.69 86 ARG A O 1
ATOM 719 N N . ARG A 1 87 ? -0.750 -4.917 2.252 1.00 85.06 87 ARG A N 1
ATOM 720 C CA . ARG A 1 87 ? 0.615 -5.383 2.535 1.00 85.06 87 ARG A CA 1
ATOM 721 C C . ARG A 1 87 ? 1.015 -6.524 1.603 1.00 85.06 87 ARG A C 1
ATOM 723 O O . ARG A 1 87 ? 2.093 -6.473 1.011 1.00 85.06 87 ARG A O 1
ATOM 730 N N . GLU A 1 88 ? 0.157 -7.527 1.445 1.00 86.38 88 GLU A N 1
ATOM 731 C CA . GLU A 1 88 ? 0.417 -8.674 0.572 1.00 86.38 88 GLU A CA 1
ATOM 732 C C . GLU A 1 88 ? 0.539 -8.245 -0.897 1.00 86.38 88 GLU A C 1
ATOM 734 O O . GLU A 1 88 ? 1.491 -8.633 -1.578 1.00 86.38 88 GLU A O 1
ATOM 739 N N . VAL A 1 89 ? -0.345 -7.363 -1.374 1.00 85.19 89 VAL A N 1
ATOM 740 C CA . VAL A 1 89 ? -0.264 -6.780 -2.721 1.00 85.19 89 VAL A CA 1
ATOM 741 C C . VAL A 1 89 ? 1.069 -6.056 -2.925 1.00 85.19 89 VAL A C 1
ATOM 743 O O . VAL A 1 89 ? 1.723 -6.237 -3.955 1.00 85.19 89 VAL A O 1
ATOM 746 N N . MET A 1 90 ? 1.534 -5.281 -1.943 1.00 81.88 90 MET A N 1
ATOM 747 C CA . MET A 1 90 ? 2.831 -4.600 -2.029 1.00 81.88 90 MET A CA 1
ATOM 748 C C . MET A 1 90 ? 4.007 -5.584 -2.044 1.00 81.88 90 MET A C 1
ATOM 750 O O . MET A 1 90 ? 4.928 -5.415 -2.849 1.00 81.88 90 MET A O 1
ATOM 754 N N . LYS A 1 91 ? 3.963 -6.652 -1.236 1.00 83.25 91 LYS A N 1
ATOM 755 C CA . LYS A 1 91 ? 4.960 -7.737 -1.275 1.00 83.25 91 LYS A CA 1
ATOM 756 C C . LYS A 1 91 ? 4.997 -8.417 -2.648 1.00 83.25 91 LYS A C 1
ATOM 758 O O . LYS A 1 91 ? 6.078 -8.651 -3.191 1.00 83.25 91 LYS A O 1
ATOM 763 N N . GLN A 1 92 ? 3.839 -8.674 -3.256 1.00 84.88 92 GLN A N 1
ATOM 764 C CA . GLN A 1 92 ? 3.748 -9.244 -4.604 1.00 84.88 92 GLN A CA 1
ATOM 765 C C . GLN A 1 92 ? 4.310 -8.299 -5.673 1.00 84.88 92 GLN A C 1
ATOM 767 O O . GLN A 1 92 ? 5.075 -8.738 -6.536 1.00 84.88 92 GLN A O 1
ATOM 772 N N . LYS A 1 93 ? 3.994 -6.998 -5.602 1.00 82.88 93 LYS A N 1
ATOM 773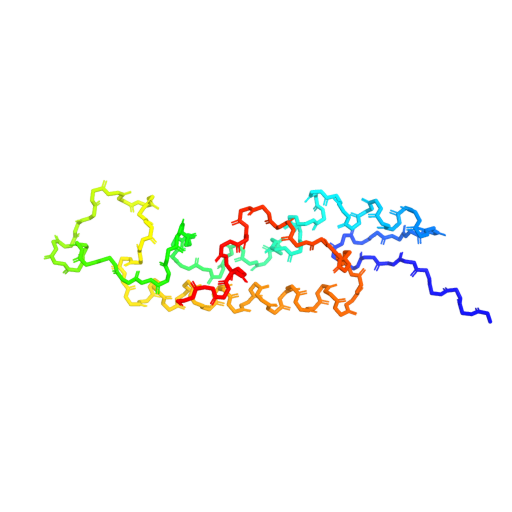 C CA . LYS A 1 93 ? 4.563 -5.976 -6.500 1.00 82.88 93 LYS A CA 1
ATOM 774 C C . LYS A 1 93 ? 6.085 -5.930 -6.388 1.00 82.88 93 LYS A C 1
ATOM 776 O O . LYS A 1 93 ? 6.765 -5.937 -7.414 1.00 82.88 93 LYS A O 1
ATOM 781 N N . LEU A 1 94 ? 6.622 -5.974 -5.167 1.00 82.38 94 LEU A N 1
ATOM 782 C CA . LEU A 1 94 ? 8.062 -6.033 -4.924 1.00 82.38 94 LEU A CA 1
ATOM 783 C C . LEU A 1 94 ? 8.689 -7.297 -5.529 1.00 82.38 94 LEU A C 1
ATOM 785 O O . LEU A 1 94 ? 9.684 -7.213 -6.251 1.00 82.38 94 LEU A O 1
ATOM 789 N N . ALA A 1 95 ? 8.100 -8.467 -5.272 1.00 83.88 95 ALA A N 1
ATOM 790 C CA . ALA A 1 95 ? 8.583 -9.739 -5.803 1.00 83.88 95 ALA A CA 1
ATOM 791 C C . ALA A 1 95 ? 8.586 -9.750 -7.340 1.00 83.88 95 ALA A C 1
ATOM 793 O O . ALA A 1 95 ? 9.569 -10.169 -7.958 1.00 83.88 95 ALA A O 1
ATOM 794 N N . LYS A 1 96 ? 7.527 -9.223 -7.967 1.00 84.88 96 LYS A N 1
ATOM 795 C CA . LYS A 1 96 ? 7.444 -9.068 -9.423 1.00 84.88 96 LYS A CA 1
ATOM 796 C C . LYS A 1 96 ? 8.510 -8.111 -9.945 1.00 84.88 96 LYS A C 1
ATOM 798 O O . LYS A 1 96 ? 9.210 -8.446 -10.894 1.00 84.88 96 LYS A O 1
ATOM 803 N N . ALA A 1 97 ? 8.674 -6.950 -9.315 1.00 83.44 97 ALA A N 1
ATOM 804 C CA . ALA A 1 97 ? 9.669 -5.966 -9.722 1.00 83.44 97 ALA A CA 1
ATOM 805 C C . ALA A 1 97 ? 11.105 -6.511 -9.602 1.00 83.44 97 ALA A C 1
ATOM 807 O O . ALA A 1 97 ? 11.924 -6.268 -10.488 1.00 83.44 97 ALA A O 1
ATOM 808 N N . ARG A 1 98 ? 11.400 -7.316 -8.571 1.00 82.75 98 ARG A N 1
ATOM 809 C CA . ARG A 1 98 ? 12.669 -8.056 -8.450 1.00 82.75 98 ARG A CA 1
ATOM 810 C C . ARG A 1 98 ? 12.840 -9.086 -9.571 1.00 82.75 98 ARG A C 1
ATOM 812 O O . ARG A 1 98 ? 13.891 -9.108 -10.206 1.00 82.75 98 ARG A O 1
ATOM 819 N N . LYS A 1 99 ? 11.814 -9.900 -9.850 1.00 83.88 99 LYS A N 1
ATOM 820 C CA . LYS A 1 99 ? 11.836 -10.913 -10.924 1.00 83.88 99 LYS A CA 1
ATOM 821 C C . LYS A 1 99 ? 12.052 -10.291 -12.307 1.00 83.88 99 LYS A C 1
ATOM 823 O O . LYS A 1 99 ? 12.815 -10.825 -13.105 1.00 83.88 99 LYS A O 1
ATOM 828 N N . ASP A 1 100 ? 11.435 -9.142 -12.552 1.00 83.44 100 ASP A N 1
ATOM 829 C CA . ASP A 1 100 ? 11.523 -8.404 -13.814 1.00 83.44 100 ASP A CA 1
ATOM 830 C C . ASP A 1 100 ? 12.790 -7.520 -13.900 1.00 83.44 100 ASP A C 1
ATOM 832 O O . ASP A 1 100 ? 12.930 -6.729 -14.831 1.00 83.44 100 ASP A O 1
ATOM 836 N N . MET A 1 101 ? 13.715 -7.619 -12.931 1.00 81.12 101 MET A N 1
ATOM 837 C CA . MET A 1 101 ? 14.940 -6.805 -12.842 1.00 81.12 101 MET A CA 1
ATOM 838 C C . MET A 1 101 ? 14.686 -5.283 -12.845 1.00 81.12 101 MET A C 1
ATOM 840 O O . MET A 1 101 ? 15.562 -4.497 -13.218 1.00 81.12 101 MET A O 1
ATOM 844 N N . LEU A 1 102 ? 13.495 -4.862 -12.406 1.00 83.25 102 LEU A N 1
ATOM 845 C CA . LEU A 1 102 ? 13.076 -3.462 -12.274 1.00 83.25 102 LEU A CA 1
ATOM 846 C C . LEU A 1 102 ? 13.520 -2.836 -10.951 1.00 83.25 102 LEU A C 1
ATOM 848 O O . LEU A 1 102 ? 13.228 -1.672 -10.704 1.00 83.25 102 LEU A O 1
ATOM 852 N N . LEU A 1 103 ? 14.183 -3.594 -10.085 1.00 79.69 103 LEU A N 1
ATOM 853 C CA . LEU A 1 103 ? 14.776 -3.108 -8.847 1.00 79.69 103 LEU A CA 1
ATOM 854 C C . LEU A 1 103 ? 16.240 -3.514 -8.809 1.00 79.69 103 LEU A C 1
ATOM 856 O O . LEU A 1 103 ? 16.627 -4.570 -9.318 1.00 79.69 103 LEU A O 1
ATOM 860 N N . CYS A 1 104 ? 17.064 -2.666 -8.206 1.00 73.12 104 CYS A N 1
ATOM 861 C CA . CYS A 1 104 ? 18.440 -3.039 -7.938 1.00 73.12 104 CYS A CA 1
ATOM 862 C C . CYS A 1 104 ? 18.450 -4.088 -6.804 1.00 73.12 104 CYS A C 1
ATOM 864 O O . CYS A 1 104 ? 17.770 -3.884 -5.802 1.00 73.12 104 CYS A O 1
ATOM 866 N N . PRO A 1 105 ? 19.215 -5.193 -6.909 1.00 67.56 105 PRO A N 1
ATOM 867 C CA . PRO A 1 105 ? 19.222 -6.260 -5.900 1.00 67.56 105 PRO A CA 1
ATOM 868 C C . PRO A 1 105 ? 19.636 -5.838 -4.483 1.00 67.56 105 PRO A C 1
ATOM 870 O O . PRO A 1 105 ? 19.470 -6.622 -3.560 1.00 67.56 105 PRO A O 1
ATOM 873 N N . ARG A 1 106 ? 20.236 -4.651 -4.329 1.00 67.25 106 ARG A N 1
ATOM 874 C CA . ARG A 1 106 ? 20.701 -4.084 -3.051 1.00 67.25 106 ARG A CA 1
ATOM 875 C C . ARG A 1 106 ? 19.896 -2.858 -2.612 1.00 67.25 106 ARG A C 1
ATOM 877 O O . ARG A 1 106 ? 20.298 -2.175 -1.678 1.00 67.25 106 ARG A O 1
ATOM 884 N N . ASP A 1 107 ? 18.852 -2.509 -3.358 1.00 70.62 107 ASP A N 1
ATOM 885 C CA . ASP A 1 107 ? 18.000 -1.372 -3.036 1.00 70.62 107 ASP A CA 1
ATOM 886 C C . ASP A 1 107 ? 16.822 -1.902 -2.219 1.00 70.62 107 ASP A C 1
ATOM 888 O O . ASP A 1 107 ? 15.869 -2.467 -2.757 1.00 70.62 107 ASP A O 1
ATOM 892 N N . ASP A 1 108 ? 16.983 -1.804 -0.901 1.00 66.81 108 ASP A N 1
ATOM 893 C CA . ASP A 1 108 ? 15.969 -2.132 0.103 1.00 66.81 108 ASP A CA 1
ATOM 894 C C . ASP A 1 108 ? 15.375 -0.859 0.736 1.00 66.81 108 ASP A C 1
ATOM 896 O O . ASP A 1 108 ? 14.630 -0.939 1.706 1.00 66.81 108 ASP A O 1
ATOM 900 N N . ASP A 1 109 ? 15.700 0.324 0.198 1.00 71.12 109 ASP A N 1
ATOM 901 C CA . ASP A 1 109 ? 15.153 1.597 0.660 1.00 71.12 109 ASP A CA 1
ATOM 902 C C . ASP A 1 109 ? 13.910 1.971 -0.156 1.00 71.12 109 ASP A C 1
ATOM 904 O O . ASP A 1 109 ? 13.981 2.588 -1.226 1.00 71.12 109 ASP A O 1
ATOM 908 N N . PHE A 1 110 ? 12.748 1.573 0.366 1.00 69.88 110 PHE A N 1
ATOM 909 C CA . PHE A 1 110 ? 11.435 1.835 -0.230 1.00 69.88 110 PHE A CA 1
ATOM 910 C C . PHE A 1 110 ? 10.715 3.026 0.424 1.00 69.88 110 PHE A C 1
ATOM 912 O O . PHE A 1 110 ? 9.494 3.179 0.301 1.00 69.88 110 PHE A O 1
ATOM 919 N N . GLY A 1 111 ? 11.463 3.868 1.145 1.00 71.31 111 GLY A N 1
ATOM 920 C CA . GLY A 1 111 ? 10.970 5.053 1.839 1.00 71.31 111 GLY A CA 1
ATOM 921 C C . GLY A 1 111 ? 9.781 4.748 2.751 1.00 71.31 111 GLY A C 1
ATOM 922 O O . GLY A 1 111 ? 9.850 3.910 3.653 1.00 71.31 111 GLY A O 1
ATOM 923 N N . LYS A 1 112 ? 8.650 5.414 2.495 1.00 67.00 112 LYS A N 1
ATOM 924 C CA . LYS A 1 112 ? 7.423 5.236 3.282 1.00 67.00 112 LYS A CA 1
ATOM 925 C C . LYS A 1 112 ? 6.827 3.831 3.191 1.00 67.00 112 LYS A C 1
ATOM 927 O O . LYS A 1 112 ? 5.964 3.536 3.989 1.00 67.00 112 LYS A O 1
ATOM 932 N N . TYR A 1 113 ? 7.237 2.972 2.257 1.00 70.12 113 TYR A N 1
ATOM 933 C CA . TYR A 1 113 ? 6.704 1.608 2.142 1.00 70.12 113 TYR A CA 1
ATOM 934 C C . TYR A 1 113 ? 7.526 0.572 2.917 1.00 70.12 113 TYR A C 1
ATOM 936 O O . TYR A 1 113 ? 7.101 -0.576 3.024 1.00 70.12 113 TYR A O 1
ATOM 944 N N . ASN A 1 114 ? 8.664 0.966 3.502 1.00 71.38 114 ASN A N 1
ATOM 945 C CA . ASN A 1 114 ? 9.526 0.069 4.277 1.00 71.38 114 ASN A CA 1
ATOM 946 C C . ASN A 1 114 ? 8.766 -0.645 5.409 1.00 71.38 114 ASN A C 1
ATOM 948 O O . ASN A 1 114 ? 8.977 -1.833 5.635 1.00 71.38 114 ASN A O 1
ATOM 952 N N . PHE A 1 115 ? 7.824 0.031 6.076 1.00 69.19 115 PHE A N 1
ATOM 953 C CA . PHE A 1 115 ? 7.045 -0.582 7.158 1.00 69.19 115 PHE A CA 1
ATOM 954 C C . PHE A 1 115 ? 6.058 -1.661 6.665 1.00 69.19 115 PHE A C 1
ATOM 956 O O . PHE A 1 115 ? 5.720 -2.560 7.426 1.00 69.19 115 PHE A O 1
ATOM 963 N N . LEU A 1 116 ? 5.625 -1.621 5.395 1.00 68.56 116 LEU A 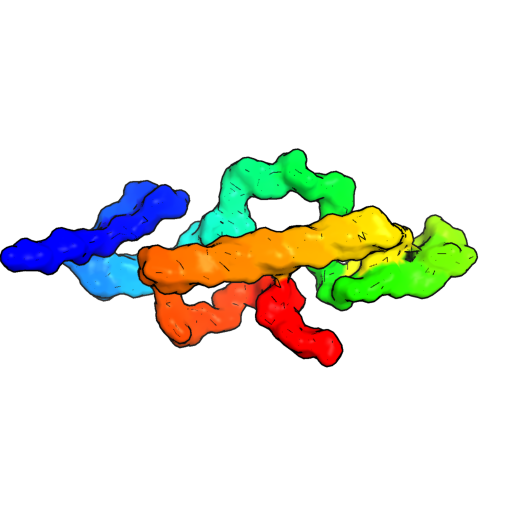N 1
ATOM 964 C CA . LEU A 1 116 ? 4.795 -2.677 4.791 1.00 68.56 116 LEU A CA 1
ATOM 965 C C . LEU A 1 116 ? 5.613 -3.940 4.489 1.00 68.56 116 LEU A C 1
ATOM 967 O O . LEU A 1 116 ? 5.068 -5.037 4.384 1.00 68.56 116 LEU A O 1
ATOM 971 N N . LEU A 1 117 ? 6.919 -3.777 4.303 1.00 67.31 117 LEU A N 1
ATOM 972 C CA . LEU A 1 117 ? 7.830 -4.833 3.872 1.00 67.31 117 LEU A CA 1
ATOM 973 C C . LEU A 1 117 ? 8.646 -5.415 5.034 1.00 67.31 117 LEU A C 1
ATOM 975 O O . LEU A 1 117 ? 9.332 -6.414 4.844 1.00 67.31 117 LEU A O 1
ATOM 979 N N . CYS A 1 118 ? 8.563 -4.815 6.223 1.00 60.94 118 CYS A N 1
ATOM 980 C CA . CYS A 1 118 ? 9.224 -5.301 7.426 1.00 60.94 118 CYS A CA 1
ATOM 981 C C . CYS A 1 118 ? 8.460 -6.507 7.998 1.00 60.94 118 CYS A C 1
ATOM 983 O O . CYS A 1 118 ? 7.308 -6.379 8.409 1.00 60.94 118 CYS A O 1
ATOM 985 N N . ASP A 1 119 ? 9.103 -7.676 8.036 1.00 55.66 119 ASP A N 1
ATOM 986 C CA . ASP A 1 119 ? 8.546 -8.907 8.619 1.00 55.66 119 ASP A CA 1
ATOM 987 C C . ASP A 1 119 ? 8.619 -8.948 10.161 1.00 55.66 119 ASP A C 1
ATOM 989 O O . ASP A 1 119 ? 8.321 -9.982 10.756 1.00 55.66 119 ASP A O 1
ATOM 993 N N . SER A 1 120 ? 9.004 -7.848 10.823 1.00 49.19 120 SER A N 1
ATOM 994 C CA . SER A 1 120 ? 9.009 -7.758 12.289 1.00 49.19 120 SER A CA 1
ATOM 995 C C . SER A 1 120 ? 7.577 -7.696 12.829 1.00 49.19 120 SER A C 1
ATOM 997 O O . SER A 1 120 ? 7.019 -6.614 13.022 1.00 49.19 120 SER A O 1
ATOM 999 N N . ILE A 1 121 ? 6.996 -8.879 13.028 1.00 45.06 121 ILE A N 1
ATOM 1000 C CA . ILE A 1 121 ? 5.837 -9.151 13.887 1.00 45.06 121 ILE A CA 1
ATOM 1001 C C . ILE A 1 121 ? 6.349 -9.458 15.294 1.00 45.06 121 ILE A C 1
ATOM 1003 O O . ILE A 1 121 ? 7.319 -10.242 15.401 1.00 45.06 121 ILE A O 1
#

Radius of gyration: 17.91 Å; chains: 1; bounding box: 40×23×54 Å

Secondary structure (DSSP, 8-state):
-----EEETTTTEEESSHHHHHHHHTSHHHHHHHH--TTTTTS--SPPP-S-SSB-HHHHHHS--TTGGG-SSBSSHHHHHHHHHHHHHHHHHHHHHHHTT-S-TT----GGGHHHH----

Organism: Micrurus surinamensis (NCBI:txid129470)

pLDDT: mean 79.57, std 11.34, range [40.06, 92.19]